Protein AF-J8HU79-F1 (afdb_monomer_lite)

Foldseek 3Di:
DFDWDWDDPPPPDIDIDTPPDDAPLKDKDWDWDWDCVDVVDIDTDIDIDMAHHPAQAQKDQDPVRDIDHRDHHRDPDDPVNCVVPPD

Sequence (87 aa):
MKAKAVVDYHMGSVVTAPLLEINDHAYWVCIAHIDFTNLNEMKISHVESYSKDHSEASPLLYENGKFRMDVRPIEFKNEEDYQKYFK

Radius of gyration: 16.14 Å; chains: 1; bounding box: 39×29×41 Å

Organism: NCBI:txid1053226

pLDDT: mean 74.83, std 9.78, range [47.91, 92.81]

Structure (mmCIF, N/CA/C/O backbone):
data_AF-J8HU79-F1
#
_entry.id   AF-J8HU79-F1
#
loop_
_atom_site.group_PDB
_atom_site.id
_atom_site.type_symbol
_atom_site.label_atom_id
_a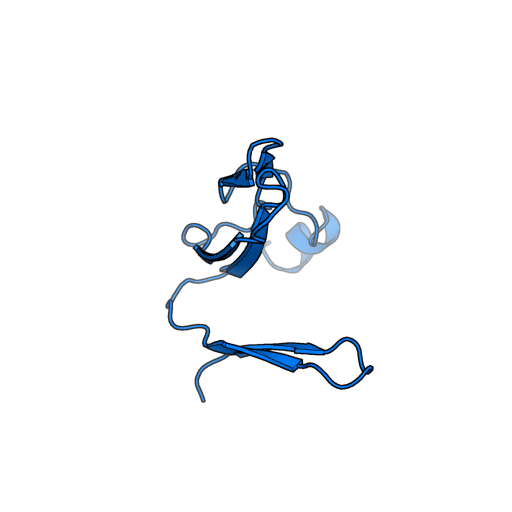tom_site.label_alt_id
_atom_site.label_comp_id
_atom_site.label_asym_id
_atom_site.label_entity_id
_atom_site.label_seq_id
_atom_site.pdbx_PDB_ins_code
_atom_site.Cartn_x
_atom_site.Cartn_y
_atom_site.Cartn_z
_atom_site.occupancy
_atom_site.B_iso_or_equiv
_atom_site.auth_seq_id
_atom_site.auth_comp_id
_atom_site.auth_asym_id
_atom_site.auth_atom_id
_atom_site.pdbx_PDB_model_num
ATOM 1 N N . MET A 1 1 ? -7.033 -16.319 -15.263 1.00 53.78 1 MET A N 1
ATOM 2 C CA . MET A 1 1 ? -7.049 -15.984 -13.820 1.00 53.78 1 MET A CA 1
ATOM 3 C C . MET A 1 1 ? -6.524 -14.565 -13.677 1.00 53.78 1 MET A C 1
ATOM 5 O O . MET A 1 1 ? -5.523 -14.278 -14.315 1.00 53.78 1 MET A O 1
ATOM 9 N N . LYS A 1 2 ? -7.195 -13.678 -12.928 1.00 64.44 2 LYS A N 1
ATOM 10 C CA . LYS A 1 2 ? -6.624 -12.366 -12.570 1.00 64.44 2 LYS A CA 1
ATOM 11 C C . LYS A 1 2 ? -5.750 -12.544 -11.328 1.00 64.44 2 LYS A C 1
ATOM 13 O O . LYS A 1 2 ? -6.142 -13.296 -10.434 1.00 64.44 2 LYS A O 1
ATOM 18 N N . ALA A 1 3 ? -4.576 -11.918 -11.302 1.00 71.50 3 ALA A N 1
ATOM 19 C CA . ALA A 1 3 ? -3.684 -11.990 -10.152 1.00 71.50 3 ALA A CA 1
ATOM 20 C C . ALA A 1 3 ? -4.339 -11.329 -8.924 1.00 71.50 3 ALA A C 1
ATOM 22 O O . ALA A 1 3 ? -5.206 -10.461 -9.053 1.00 71.50 3 ALA A O 1
ATOM 23 N N . LYS A 1 4 ? -3.968 -11.781 -7.726 1.00 73.00 4 LYS A N 1
ATOM 24 C CA . LYS A 1 4 ? -4.474 -11.240 -6.461 1.00 73.00 4 LYS A CA 1
ATOM 25 C C . LYS A 1 4 ? -3.385 -11.286 -5.400 1.00 73.00 4 LYS A C 1
ATOM 27 O O . LYS A 1 4 ? -2.629 -12.255 -5.349 1.00 73.00 4 LYS A O 1
ATOM 32 N N . ALA A 1 5 ? -3.348 -10.269 -4.552 1.00 73.12 5 ALA A N 1
ATOM 33 C CA . ALA A 1 5 ? -2.554 -10.286 -3.335 1.00 73.12 5 ALA A CA 1
ATOM 34 C C . ALA A 1 5 ? -3.389 -10.901 -2.208 1.00 73.12 5 ALA A C 1
ATOM 36 O O . ALA A 1 5 ? -4.570 -10.575 -2.047 1.00 73.12 5 ALA A O 1
ATOM 37 N N . VAL A 1 6 ? -2.780 -11.812 -1.453 1.00 76.62 6 VAL A N 1
ATOM 38 C CA . VAL A 1 6 ? -3.395 -12.457 -0.290 1.00 76.62 6 VAL A CA 1
ATOM 39 C C . VAL A 1 6 ? -2.46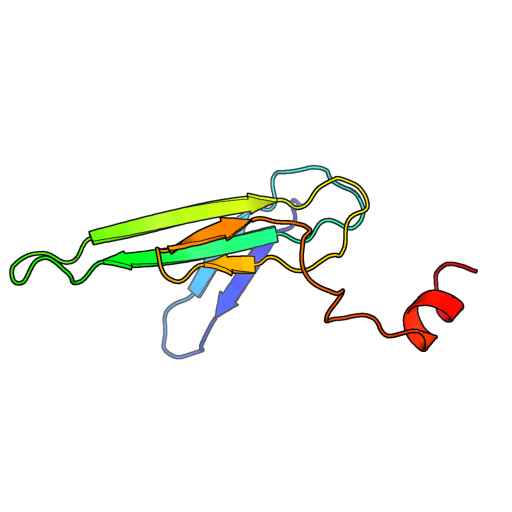7 -12.246 0.894 1.00 76.62 6 VAL A C 1
ATOM 41 O O . VAL A 1 6 ? -1.320 -12.685 0.859 1.00 76.62 6 VAL A O 1
ATOM 44 N N . VAL A 1 7 ? -2.965 -11.570 1.925 1.00 73.00 7 VAL A N 1
ATOM 45 C CA . VAL A 1 7 ? -2.270 -11.388 3.200 1.00 73.00 7 VAL A CA 1
ATOM 46 C C . VAL A 1 7 ? -3.025 -12.187 4.251 1.00 73.00 7 VAL A C 1
ATOM 48 O O . VAL A 1 7 ? -4.187 -11.903 4.540 1.00 73.00 7 VAL A O 1
ATOM 51 N N . ASP A 1 8 ? -2.363 -13.197 4.799 1.00 76.81 8 ASP A N 1
ATOM 52 C CA . ASP A 1 8 ? -2.871 -14.053 5.867 1.00 76.81 8 ASP A CA 1
ATOM 53 C C . ASP A 1 8 ? -1.846 -14.049 7.003 1.00 76.81 8 ASP A C 1
ATOM 55 O O . ASP A 1 8 ? -0.670 -14.334 6.781 1.00 76.81 8 ASP A O 1
ATOM 59 N N . TYR A 1 9 ? -2.281 -13.694 8.212 1.00 76.44 9 TYR A N 1
ATOM 60 C CA . TYR A 1 9 ? -1.438 -13.738 9.414 1.00 76.44 9 TYR A CA 1
ATOM 61 C C . TYR A 1 9 ? -1.743 -14.960 10.298 1.00 76.44 9 TYR A C 1
ATOM 63 O O . TYR A 1 9 ? -1.322 -15.020 11.452 1.00 76.44 9 TYR A O 1
ATOM 71 N N . HIS A 1 10 ? -2.491 -15.930 9.765 1.00 80.62 10 HIS A N 1
ATOM 72 C CA . HIS A 1 10 ? -2.807 -17.241 10.332 1.00 80.62 10 HIS A CA 1
ATOM 73 C C . HIS A 1 10 ? -3.524 -17.248 11.691 1.00 80.62 10 HIS A C 1
ATOM 75 O O . HIS A 1 10 ? -3.649 -18.301 12.309 1.00 80.62 10 HIS A O 1
ATOM 81 N N . MET A 1 11 ? -4.079 -16.115 12.136 1.00 83.62 11 MET A N 1
ATOM 82 C CA . MET A 1 11 ? -4.978 -16.061 13.304 1.00 83.62 11 MET A CA 1
ATOM 83 C C . MET A 1 11 ? -6.440 -15.810 12.909 1.00 83.62 11 MET A C 1
ATOM 85 O O . MET A 1 11 ? -7.213 -15.243 13.678 1.00 83.62 11 MET A O 1
ATOM 89 N N . GLY A 1 12 ? -6.822 -16.210 11.695 1.00 76.94 12 GLY A N 1
ATOM 90 C CA . GLY A 1 12 ? -8.223 -16.249 11.274 1.00 76.94 12 GLY A CA 1
ATOM 91 C C . GLY A 1 12 ? -8.730 -15.052 10.470 1.00 76.94 12 GLY A C 1
ATOM 92 O O . GLY A 1 12 ? -9.894 -15.084 10.077 1.00 76.94 12 GLY A O 1
ATOM 93 N N . SER A 1 13 ? -7.898 -14.049 10.155 1.00 62.31 13 SER A N 1
ATOM 94 C CA . SER A 1 13 ? -8.267 -13.036 9.151 1.00 62.31 13 SER A CA 1
ATOM 95 C C . SER A 1 13 ? -7.344 -13.071 7.937 1.00 62.31 13 SER A C 1
ATOM 97 O O . SER A 1 13 ? -6.121 -13.096 8.062 1.00 62.31 13 SER A O 1
ATOM 99 N N . VAL A 1 14 ? -7.967 -13.033 6.758 1.00 78.31 14 VAL A N 1
ATOM 100 C CA . VAL A 1 14 ? -7.309 -13.050 5.451 1.00 78.31 14 VAL A CA 1
ATOM 101 C C . VAL A 1 14 ? -7.807 -11.857 4.649 1.00 78.31 14 VAL A C 1
ATOM 103 O O . VAL A 1 14 ? -9.011 -11.706 4.441 1.00 78.31 14 VAL A O 1
ATOM 106 N N . VAL A 1 15 ? -6.888 -11.026 4.166 1.00 72.50 15 VAL A N 1
ATOM 107 C CA . VAL A 1 15 ? -7.195 -9.924 3.250 1.00 72.50 15 VAL A CA 1
ATOM 108 C C . VAL A 1 15 ? -6.838 -10.367 1.838 1.00 72.50 15 VAL A C 1
ATOM 110 O O . VAL A 1 15 ? -5.706 -10.760 1.567 1.00 72.50 15 VAL A O 1
ATOM 113 N N . THR A 1 16 ? -7.815 -10.325 0.932 1.00 74.50 16 THR A N 1
ATOM 114 C CA . THR A 1 16 ? -7.614 -10.622 -0.490 1.00 74.50 16 THR A CA 1
ATOM 115 C C . THR A 1 16 ? -7.973 -9.403 -1.315 1.00 74.50 16 THR A C 1
ATOM 117 O O . THR A 1 16 ? -9.087 -8.897 -1.200 1.00 74.50 16 THR A O 1
ATOM 120 N N . ALA A 1 17 ? -7.069 -8.985 -2.193 1.00 71.62 17 ALA A N 1
ATOM 121 C CA . ALA A 1 17 ? -7.302 -7.862 -3.084 1.00 71.62 17 ALA A CA 1
ATOM 122 C C . ALA A 1 17 ? -6.983 -8.228 -4.539 1.00 71.62 17 ALA A C 1
ATOM 124 O O . ALA A 1 17 ? -5.937 -8.832 -4.812 1.00 71.62 17 ALA A O 1
ATOM 125 N N . PRO A 1 18 ? -7.886 -7.913 -5.483 1.00 72.69 18 PRO A N 1
ATOM 126 C CA . PRO A 1 18 ? -7.654 -8.177 -6.892 1.00 72.69 18 PRO A CA 1
ATOM 127 C C . PRO A 1 18 ? -6.615 -7.198 -7.451 1.00 72.69 18 PRO A C 1
ATOM 129 O O . PRO A 1 18 ? -6.716 -5.996 -7.238 1.00 72.69 18 PRO A O 1
ATOM 132 N N . LEU A 1 19 ? -5.653 -7.705 -8.222 1.00 69.00 19 LEU A N 1
ATOM 133 C CA . LEU A 1 19 ? -4.740 -6.867 -8.999 1.00 69.00 19 LEU A CA 1
ATOM 134 C C . LEU A 1 19 ? -5.412 -6.597 -10.346 1.00 69.00 19 LEU A C 1
ATOM 136 O O . LEU A 1 19 ? -5.483 -7.478 -11.208 1.00 69.00 19 LEU A O 1
ATOM 140 N N . LEU A 1 20 ? -6.028 -5.422 -10.467 1.00 70.94 20 LEU A N 1
ATOM 141 C CA . LEU A 1 20 ? -6.866 -5.071 -11.617 1.00 70.94 20 LEU A CA 1
ATOM 142 C C . LEU A 1 20 ? -6.120 -4.269 -12.685 1.00 70.94 20 LEU A C 1
ATOM 144 O O . LEU A 1 20 ? -6.578 -4.239 -13.827 1.00 70.94 20 LEU A O 1
ATOM 148 N N . GLU A 1 21 ? -5.002 -3.646 -12.322 1.00 68.38 21 GLU A N 1
ATOM 149 C CA . GLU A 1 21 ? -4.203 -2.830 -13.229 1.00 68.38 21 GLU A CA 1
ATOM 150 C C . GLU A 1 21 ? -3.266 -3.693 -14.086 1.00 68.38 21 GLU A C 1
ATOM 152 O O . GLU A 1 21 ? -2.681 -4.666 -13.609 1.00 68.38 21 GLU A O 1
ATOM 157 N N . ILE A 1 22 ? -3.157 -3.347 -15.371 1.00 67.62 22 ILE A N 1
ATOM 158 C CA . ILE A 1 22 ? -2.210 -3.958 -16.310 1.00 67.62 22 ILE A CA 1
ATOM 159 C C . ILE A 1 22 ? -0.988 -3.047 -16.332 1.00 67.62 22 ILE A C 1
ATOM 161 O O . ILE A 1 22 ? -1.049 -1.961 -16.902 1.00 67.62 22 ILE A O 1
ATOM 165 N N . ASN A 1 23 ? 0.080 -3.468 -15.666 1.00 65.06 23 ASN A N 1
ATOM 166 C CA . ASN A 1 23 ? 1.311 -2.702 -15.524 1.00 65.06 23 ASN A CA 1
ATOM 167 C C . ASN A 1 23 ? 2.484 -3.690 -15.432 1.00 65.06 23 ASN A C 1
ATOM 169 O O . ASN A 1 23 ? 2.436 -4.648 -14.650 1.00 65.06 23 ASN A O 1
ATOM 173 N N . ASP A 1 24 ? 3.496 -3.485 -16.273 1.00 64.94 24 ASP A N 1
ATOM 174 C CA . ASP A 1 24 ? 4.663 -4.355 -16.343 1.00 64.94 24 ASP A CA 1
ATOM 175 C C . ASP A 1 24 ? 5.643 -3.985 -15.221 1.00 64.94 24 ASP A C 1
ATOM 177 O O . ASP A 1 24 ? 6.009 -2.826 -15.033 1.00 64.94 24 ASP A O 1
ATOM 181 N N . HIS A 1 25 ? 6.068 -4.991 -14.449 1.00 66.88 25 HIS A N 1
ATOM 182 C CA . HIS A 1 25 ? 6.893 -4.824 -13.238 1.00 66.88 25 HIS A CA 1
ATOM 183 C C . HIS A 1 25 ? 6.218 -4.044 -12.095 1.00 66.88 25 HIS A C 1
ATOM 185 O O . HIS A 1 25 ? 6.895 -3.559 -11.190 1.00 66.88 25 HIS A O 1
ATOM 191 N N . ALA A 1 26 ? 4.885 -3.959 -12.106 1.00 64.12 26 ALA A N 1
ATOM 192 C CA . ALA A 1 26 ? 4.136 -3.230 -11.095 1.00 64.12 26 ALA A CA 1
ATOM 193 C C . ALA A 1 26 ? 4.308 -3.806 -9.687 1.00 64.12 26 ALA A C 1
ATOM 195 O O . ALA A 1 26 ? 4.168 -5.014 -9.466 1.00 64.12 26 ALA A O 1
ATOM 196 N N . TYR A 1 27 ? 4.449 -2.912 -8.713 1.00 65.81 27 TYR A N 1
ATOM 197 C CA . TYR A 1 27 ? 4.220 -3.220 -7.309 1.00 65.81 27 TYR A CA 1
ATOM 198 C C . TYR A 1 27 ? 2.919 -2.552 -6.863 1.00 65.81 27 TYR A C 1
ATOM 200 O O . TYR A 1 27 ? 2.659 -1.379 -7.140 1.00 65.81 27 TYR A O 1
ATOM 208 N N . TRP A 1 28 ? 2.082 -3.318 -6.167 1.00 69.25 28 TRP A N 1
ATOM 209 C CA . TRP A 1 28 ? 0.814 -2.844 -5.623 1.00 69.25 28 TRP A CA 1
ATOM 210 C C . TRP A 1 28 ? 0.924 -2.674 -4.113 1.00 69.25 28 TRP A C 1
ATOM 212 O O . TRP A 1 28 ? 1.423 -3.560 -3.416 1.00 69.25 28 TRP A O 1
ATOM 222 N N . VAL A 1 29 ? 0.457 -1.533 -3.609 1.00 67.44 29 VAL A N 1
ATOM 223 C CA . VAL A 1 29 ? 0.499 -1.202 -2.184 1.00 67.44 29 VAL A CA 1
ATOM 224 C C . VAL A 1 29 ? -0.916 -0.918 -1.704 1.00 67.44 29 VAL A C 1
ATOM 226 O O . VAL A 1 29 ? -1.626 -0.074 -2.253 1.00 67.44 29 VAL A O 1
ATOM 229 N N . CYS A 1 30 ? -1.302 -1.618 -0.640 1.00 70.88 30 CYS A N 1
ATOM 230 C CA . CYS A 1 30 ? -2.540 -1.393 0.091 1.00 70.88 30 CYS A CA 1
ATOM 231 C C . CYS A 1 30 ? -2.202 -0.961 1.512 1.00 70.88 30 CYS A C 1
ATOM 233 O O . CYS A 1 30 ? -1.504 -1.677 2.232 1.00 70.88 30 CYS A O 1
ATOM 235 N N . ILE A 1 31 ? -2.712 0.198 1.919 1.00 67.56 31 ILE A N 1
ATOM 236 C CA . ILE A 1 31 ? -2.524 0.743 3.261 1.00 67.56 31 ILE A CA 1
ATOM 237 C C . ILE A 1 31 ? -3.895 0.870 3.915 1.00 67.56 31 ILE A C 1
ATOM 239 O O . ILE A 1 31 ? -4.792 1.536 3.399 1.00 67.56 31 ILE A O 1
ATOM 243 N N . ALA A 1 32 ? -4.047 0.240 5.078 1.00 70.38 32 ALA A N 1
ATOM 244 C CA . ALA A 1 32 ? -5.154 0.521 5.977 1.00 70.38 32 ALA A CA 1
ATOM 245 C C . ALA A 1 32 ? -4.725 1.653 6.917 1.00 70.38 32 ALA A C 1
ATOM 247 O O . ALA A 1 32 ? -3.842 1.472 7.754 1.00 70.38 32 ALA A O 1
ATOM 248 N N . HIS A 1 33 ? -5.330 2.828 6.763 1.00 71.94 33 HIS A N 1
ATOM 249 C CA . HIS A 1 33 ? -5.118 3.949 7.672 1.00 71.94 33 HIS A CA 1
ATOM 250 C C . HIS A 1 33 ? -6.178 3.901 8.774 1.00 71.94 33 HIS A C 1
ATOM 252 O O . HIS A 1 33 ? -7.376 3.942 8.479 1.00 71.94 33 HIS A O 1
ATOM 258 N N . ILE A 1 34 ? -5.725 3.785 10.023 1.00 78.19 34 ILE A N 1
ATOM 259 C CA . ILE A 1 34 ? -6.573 3.730 11.215 1.00 78.19 34 ILE A CA 1
ATOM 260 C C . ILE A 1 34 ? -6.309 4.988 12.038 1.00 78.19 34 ILE A C 1
ATOM 262 O O . ILE A 1 34 ? -5.208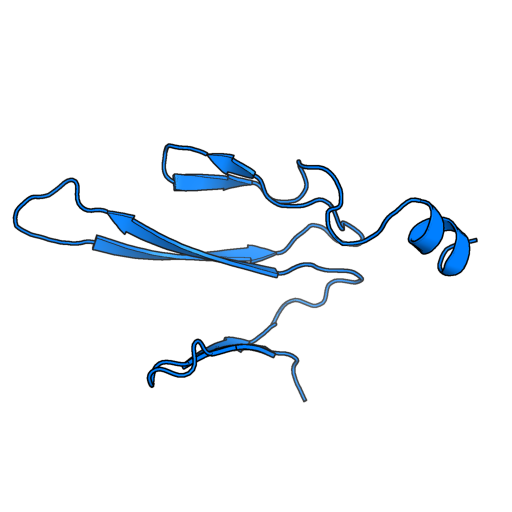 5.185 12.548 1.00 78.19 34 ILE A O 1
ATOM 266 N N . ASP A 1 35 ? -7.323 5.837 12.144 1.00 76.38 35 ASP A N 1
ATOM 267 C CA . ASP A 1 35 ? -7.278 7.099 12.873 1.00 76.38 35 ASP A CA 1
ATOM 268 C C . ASP A 1 35 ? -7.939 6.936 14.252 1.00 76.38 35 ASP A C 1
ATOM 270 O O . ASP A 1 35 ? -9.121 6.592 14.353 1.00 76.38 35 ASP A O 1
ATOM 274 N N . PHE A 1 36 ? -7.148 7.181 15.302 1.00 83.44 36 PHE A N 1
ATOM 275 C CA . PHE A 1 36 ? -7.547 7.134 16.714 1.00 83.44 36 PHE A CA 1
ATOM 276 C C . PHE A 1 36 ? -7.654 8.526 17.356 1.00 83.44 36 PHE A C 1
ATOM 278 O O . PHE A 1 36 ? -7.763 8.638 18.576 1.00 83.44 36 PHE A O 1
ATOM 285 N N . THR A 1 37 ? -7.568 9.606 16.577 1.00 84.56 37 THR A N 1
ATOM 286 C CA . THR A 1 37 ? -7.564 10.971 17.129 1.00 84.56 37 THR A CA 1
ATOM 287 C C . THR A 1 37 ? -8.893 11.360 17.785 1.00 84.56 37 THR A C 1
ATOM 289 O O . THR A 1 37 ? -8.909 12.224 18.663 1.00 84.56 37 THR A O 1
ATOM 292 N N . ASN A 1 38 ? -9.998 10.699 17.426 1.00 84.56 38 ASN A N 1
ATOM 293 C CA . ASN A 1 38 ? -11.272 10.809 18.129 1.00 84.56 38 ASN A CA 1
ATOM 294 C C . ASN A 1 38 ? -11.370 9.740 19.233 1.00 84.56 38 ASN A C 1
ATOM 296 O O . ASN A 1 38 ? -11.351 8.543 18.968 1.00 84.56 38 ASN A O 1
ATOM 300 N N . LEU A 1 39 ? -11.540 10.176 20.485 1.00 87.75 39 LEU A N 1
ATOM 301 C CA . LEU A 1 39 ? -11.640 9.285 21.650 1.00 87.75 39 LEU A CA 1
ATOM 302 C C . LEU A 1 39 ? -12.889 8.386 21.646 1.00 87.75 39 LEU A C 1
ATOM 304 O O . LEU A 1 39 ? -12.912 7.380 22.350 1.00 87.75 39 LEU A O 1
ATOM 308 N N . ASN A 1 40 ? -13.922 8.747 20.881 1.00 92.81 40 ASN A N 1
ATOM 309 C CA . ASN A 1 40 ? -15.205 8.041 20.843 1.00 92.81 40 ASN A CA 1
ATOM 310 C C . ASN A 1 40 ? -15.426 7.250 19.546 1.00 92.81 40 ASN A C 1
ATOM 312 O O . ASN A 1 40 ? -16.418 6.532 19.437 1.00 92.81 40 ASN A O 1
ATOM 316 N N . GLU A 1 41 ? -14.544 7.390 18.554 1.00 83.56 41 GLU A N 1
ATOM 317 C CA . GLU A 1 41 ? -14.706 6.768 17.242 1.00 83.56 41 GLU A CA 1
ATOM 318 C C . GLU A 1 41 ? -13.347 6.445 16.622 1.00 83.56 41 GLU A C 1
ATOM 320 O O . GLU A 1 41 ? -12.480 7.306 16.506 1.00 83.56 41 GLU A O 1
ATOM 325 N N . MET A 1 42 ? -13.192 5.207 16.157 1.00 83.81 42 MET A N 1
ATOM 326 C CA . MET A 1 42 ? -12.070 4.809 15.315 1.00 83.81 42 MET A CA 1
ATOM 327 C C . MET A 1 42 ? -12.500 4.886 13.851 1.00 83.81 42 MET A C 1
ATOM 329 O O . MET A 1 42 ? -13.468 4.229 13.456 1.00 83.81 42 MET A O 1
ATOM 333 N N . LYS A 1 43 ? -11.749 5.621 13.028 1.00 78.50 43 LYS A N 1
ATOM 334 C CA . LYS A 1 43 ? -11.995 5.690 11.584 1.00 78.50 43 LYS A CA 1
ATOM 335 C C . LYS A 1 43 ? -10.985 4.832 10.834 1.00 78.50 43 LYS A C 1
ATOM 337 O O . LYS A 1 43 ? -9.784 5.070 10.908 1.00 78.50 43 LYS A O 1
ATOM 342 N N . ILE A 1 44 ? -11.483 3.864 10.069 1.00 72.81 44 ILE A N 1
ATOM 343 C CA . ILE A 1 44 ? -10.668 3.050 9.161 1.00 72.81 44 ILE A CA 1
ATOM 344 C C . ILE A 1 44 ? -10.902 3.535 7.731 1.00 72.81 44 ILE A C 1
ATOM 346 O O . ILE A 1 44 ? -12.041 3.651 7.281 1.00 72.81 44 ILE A O 1
ATOM 350 N N . SER A 1 45 ? -9.820 3.793 7.004 1.00 75.06 45 SER A N 1
ATOM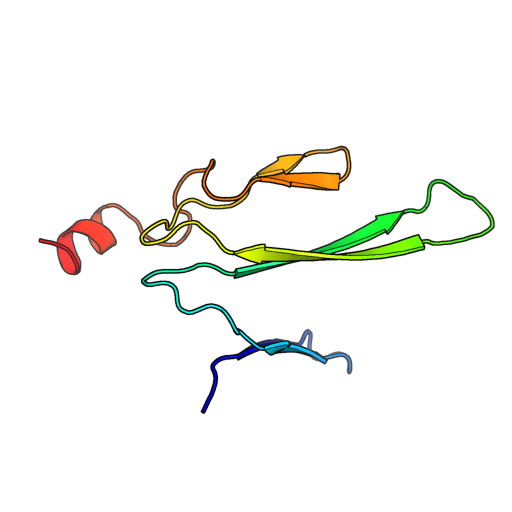 351 C CA . SER A 1 45 ? -9.849 4.089 5.571 1.00 75.06 45 SER A CA 1
ATOM 352 C C . SER A 1 45 ? -8.920 3.149 4.811 1.00 75.06 45 SER A C 1
ATOM 354 O O . SER A 1 45 ? -7.744 3.024 5.152 1.00 75.06 45 SER A O 1
ATOM 356 N N . HIS A 1 46 ? -9.461 2.502 3.778 1.00 71.75 46 HIS A N 1
ATOM 357 C CA . HIS A 1 46 ? -8.694 1.740 2.793 1.00 71.75 46 HIS A CA 1
ATOM 358 C C . HIS A 1 46 ? -8.119 2.703 1.763 1.00 71.75 46 HIS A C 1
ATOM 360 O O . HIS A 1 46 ? -8.868 3.500 1.192 1.00 71.75 46 HIS A O 1
ATOM 366 N N . VAL A 1 47 ? -6.816 2.614 1.501 1.00 73.62 47 VAL A N 1
ATOM 367 C CA . VAL A 1 47 ? -6.200 3.315 0.376 1.00 73.62 47 VAL A CA 1
ATOM 368 C C . VAL A 1 47 ? -5.319 2.355 -0.411 1.00 73.62 47 VAL A C 1
ATOM 370 O O . VAL A 1 47 ? -4.470 1.660 0.147 1.00 73.62 47 VAL A O 1
ATOM 373 N N . GLU A 1 48 ? -5.524 2.337 -1.722 1.00 76.50 48 GLU A N 1
ATOM 374 C CA . GLU A 1 48 ? -4.776 1.522 -2.673 1.00 76.50 48 GLU A CA 1
ATOM 375 C C . GLU A 1 48 ? -4.173 2.406 -3.762 1.00 76.50 48 GLU A C 1
ATOM 377 O O . GLU A 1 48 ? -4.780 3.389 -4.188 1.00 76.50 48 GLU A O 1
ATOM 382 N N . SER A 1 49 ? -2.962 2.064 -4.196 1.00 82.19 49 SER A N 1
ATOM 383 C CA . SER A 1 49 ? -2.329 2.683 -5.359 1.00 82.19 49 SER A CA 1
ATOM 384 C C . SER A 1 49 ? -1.370 1.702 -6.016 1.00 82.19 49 SER A C 1
ATOM 386 O O . SER A 1 49 ? -0.811 0.810 -5.371 1.00 82.19 49 SER A O 1
ATOM 388 N N . TYR A 1 50 ? -1.150 1.919 -7.303 1.00 82.75 50 TYR A N 1
ATOM 389 C CA . TYR A 1 50 ? -0.202 1.176 -8.115 1.00 82.75 50 TYR A CA 1
ATOM 390 C C . TYR A 1 50 ? 1.040 2.032 -8.374 1.00 82.75 50 TYR A C 1
ATOM 392 O O . TYR A 1 50 ? 0.964 3.267 -8.335 1.00 82.75 50 TYR A O 1
ATOM 400 N N . SER A 1 51 ? 2.183 1.376 -8.572 1.00 83.88 51 SER A N 1
ATOM 401 C CA . SER A 1 51 ? 3.398 2.016 -9.078 1.00 83.88 51 SER A CA 1
ATOM 402 C C . SER A 1 51 ? 3.191 2.516 -10.506 1.00 83.88 51 SER A C 1
ATOM 404 O O . SER A 1 51 ? 2.247 2.124 -11.196 1.00 83.88 51 SER A O 1
ATOM 406 N N . LYS A 1 52 ? 4.094 3.367 -10.984 1.00 85.75 52 LYS A N 1
ATOM 407 C CA . LYS A 1 52 ? 4.203 3.653 -12.419 1.00 85.75 52 LYS A CA 1
ATOM 408 C C . LYS A 1 52 ? 4.612 2.407 -13.199 1.00 85.75 52 LYS A C 1
ATOM 410 O O . LYS A 1 52 ? 5.223 1.488 -12.655 1.00 85.75 52 LYS A O 1
ATOM 415 N N . ASP A 1 53 ? 4.307 2.435 -14.489 1.00 81.31 53 ASP A N 1
ATOM 416 C CA . ASP A 1 53 ? 4.774 1.432 -15.437 1.00 81.31 53 ASP A CA 1
ATOM 417 C C . ASP A 1 53 ? 6.307 1.322 -15.416 1.00 81.31 53 ASP A C 1
ATOM 419 O O . ASP A 1 53 ? 7.002 2.346 -15.371 1.00 81.31 53 ASP A O 1
ATOM 423 N N . HIS A 1 54 ? 6.823 0.089 -15.393 1.00 78.19 54 HIS A N 1
ATOM 424 C CA . HIS A 1 54 ? 8.253 -0.232 -15.290 1.00 78.19 54 HIS A CA 1
ATOM 425 C C . HIS A 1 54 ? 8.966 0.329 -14.041 1.00 78.19 54 HIS A C 1
ATOM 427 O O . HIS A 1 54 ? 10.195 0.455 -14.027 1.00 78.19 54 HIS A O 1
ATOM 433 N N . SER A 1 55 ? 8.228 0.683 -12.982 1.00 82.69 55 SER A N 1
ATOM 434 C CA . SER A 1 55 ? 8.817 1.184 -11.739 1.00 82.69 55 SER A CA 1
ATOM 435 C C . SER A 1 55 ? 8.780 0.156 -10.618 1.00 82.69 55 SER A C 1
ATOM 437 O O . SER A 1 55 ? 7.728 -0.362 -10.253 1.00 82.69 55 SER A O 1
ATOM 439 N N . GLU A 1 56 ? 9.953 -0.065 -10.026 1.00 78.88 56 GLU A N 1
ATOM 440 C CA . GLU A 1 56 ? 10.160 -0.977 -8.894 1.00 78.88 56 GLU A CA 1
ATOM 441 C C . GLU A 1 56 ? 10.540 -0.233 -7.603 1.00 78.88 56 GLU A C 1
ATOM 443 O O . GLU A 1 56 ? 10.895 -0.836 -6.588 1.00 78.88 56 GLU A O 1
ATOM 448 N N . ALA A 1 57 ? 10.515 1.100 -7.650 1.00 83.69 57 ALA A N 1
ATOM 449 C CA . ALA A 1 57 ? 10.862 1.955 -6.527 1.00 83.69 57 ALA A CA 1
ATOM 450 C C . ALA A 1 57 ? 9.803 1.838 -5.418 1.00 83.69 57 ALA A C 1
ATOM 452 O O . ALA A 1 57 ? 8.600 1.943 -5.667 1.00 83.69 57 ALA A O 1
ATOM 453 N N . SER A 1 58 ? 10.245 1.638 -4.173 1.00 83.94 58 SER A N 1
ATOM 454 C CA . SER A 1 58 ? 9.322 1.417 -3.056 1.00 83.94 58 SER A CA 1
ATOM 455 C C . SER A 1 58 ? 8.514 2.686 -2.707 1.00 83.94 58 SER A C 1
ATOM 457 O O . SER A 1 58 ? 8.946 3.819 -2.982 1.00 83.94 58 SER A O 1
ATOM 459 N N . PRO A 1 59 ? 7.311 2.538 -2.119 1.00 87.25 59 PRO A N 1
ATOM 460 C CA . PRO A 1 59 ? 6.520 3.676 -1.663 1.00 87.25 59 PRO A CA 1
ATOM 461 C C . PRO A 1 59 ? 7.149 4.352 -0.438 1.00 87.25 59 PRO A C 1
ATOM 463 O O . PRO A 1 59 ? 7.791 3.710 0.390 1.00 87.25 59 PRO A O 1
ATOM 466 N N . LEU A 1 60 ? 6.884 5.645 -0.258 1.00 87.44 60 LEU A N 1
ATOM 467 C CA . LEU A 1 60 ? 7.131 6.365 0.992 1.00 87.44 60 LEU A CA 1
ATOM 468 C C . LEU A 1 60 ? 5.808 6.608 1.721 1.00 87.44 60 LEU A C 1
ATOM 470 O O . LEU A 1 60 ? 4.920 7.246 1.158 1.00 87.44 60 LEU A O 1
ATOM 474 N N . LEU A 1 61 ? 5.703 6.154 2.972 1.00 85.12 61 LEU A N 1
ATOM 475 C CA . LEU A 1 61 ? 4.635 6.531 3.902 1.00 85.12 61 LEU A CA 1
ATOM 476 C C . LEU A 1 61 ? 5.093 7.737 4.734 1.00 85.12 61 LEU A C 1
ATOM 478 O O . LEU A 1 61 ? 6.151 7.695 5.360 1.00 85.12 61 LEU A O 1
ATOM 482 N N . TYR A 1 62 ? 4.307 8.808 4.726 1.00 85.81 62 TYR A N 1
ATOM 483 C CA . TYR A 1 62 ? 4.528 9.997 5.544 1.00 85.81 62 TYR A CA 1
ATOM 484 C C . TYR A 1 62 ? 3.840 9.842 6.907 1.00 85.81 62 TYR A C 1
ATOM 486 O O . TYR A 1 62 ? 2.826 9.156 7.026 1.00 85.81 62 TYR A O 1
ATOM 494 N N . GLU A 1 63 ? 4.335 10.545 7.930 1.00 80.44 63 GLU A N 1
ATOM 495 C CA . GLU A 1 63 ? 3.776 10.500 9.296 1.00 80.44 63 GLU A CA 1
ATOM 496 C C . GLU A 1 63 ? 2.300 10.920 9.369 1.00 80.44 63 GLU A C 1
ATOM 498 O O . GLU A 1 63 ? 1.561 10.470 10.236 1.00 80.44 63 GLU A O 1
ATOM 503 N N . ASN A 1 64 ? 1.847 11.754 8.431 1.00 77.62 64 ASN A N 1
ATOM 504 C CA . ASN A 1 64 ? 0.457 12.202 8.337 1.00 77.62 64 ASN A CA 1
ATOM 505 C C . ASN A 1 64 ? -0.473 11.207 7.614 1.00 77.62 64 ASN A C 1
ATOM 507 O O . ASN A 1 64 ? -1.566 11.592 7.196 1.00 77.62 64 ASN A O 1
ATOM 511 N N . GLY A 1 65 ? -0.021 9.972 7.380 1.00 74.69 65 GLY A N 1
ATOM 512 C CA . GLY A 1 65 ? -0.797 8.908 6.741 1.00 74.69 65 GLY A CA 1
ATOM 513 C C . GLY A 1 65 ? -0.909 9.012 5.217 1.00 74.69 65 GLY A C 1
ATOM 514 O O . GLY A 1 65 ? -1.425 8.094 4.579 1.00 74.69 65 GLY A O 1
ATOM 515 N N . LYS A 1 66 ? -0.408 10.090 4.594 1.00 81.56 66 LYS A N 1
ATOM 516 C CA . LYS A 1 66 ? -0.263 10.141 3.131 1.00 81.56 66 LYS A CA 1
ATOM 517 C C . LYS A 1 66 ? 0.859 9.210 2.700 1.00 81.56 66 LYS A C 1
ATOM 519 O O . LYS A 1 66 ? 1.818 9.003 3.434 1.00 81.56 66 LYS A O 1
ATOM 524 N N . PHE A 1 67 ? 0.806 8.740 1.464 1.00 86.44 67 PHE A N 1
ATOM 525 C CA . PHE A 1 67 ? 1.911 8.001 0.872 1.00 86.44 67 PHE A CA 1
ATOM 526 C C . PHE A 1 67 ? 2.135 8.418 -0.577 1.00 86.44 67 PHE A C 1
ATOM 528 O O . PHE A 1 67 ? 1.290 9.069 -1.198 1.00 86.44 67 PHE A O 1
ATOM 535 N N . ARG A 1 68 ? 3.308 8.070 -1.100 1.00 89.12 68 ARG A N 1
ATOM 536 C CA . ARG A 1 68 ? 3.689 8.319 -2.487 1.00 89.12 68 ARG A CA 1
ATOM 537 C C . ARG A 1 68 ? 4.415 7.104 -3.048 1.00 89.12 68 ARG A C 1
ATOM 539 O O . ARG A 1 68 ? 5.393 6.656 -2.458 1.00 89.12 68 ARG A O 1
ATOM 546 N N . MET A 1 69 ? 3.932 6.600 -4.177 1.00 88.06 69 MET A N 1
ATOM 547 C CA . MET A 1 69 ? 4.569 5.512 -4.921 1.00 88.06 69 MET A CA 1
ATOM 548 C C . MET A 1 69 ? 5.853 5.997 -5.614 1.00 88.06 69 MET A C 1
ATOM 550 O O . MET A 1 69 ? 5.993 7.194 -5.885 1.00 88.06 69 MET A O 1
ATOM 554 N N . ASP A 1 70 ? 6.765 5.071 -5.915 1.00 88.00 70 ASP A N 1
ATOM 555 C CA . ASP A 1 70 ? 7.917 5.264 -6.811 1.00 88.00 70 ASP A CA 1
ATOM 556 C C . ASP A 1 70 ? 8.963 6.308 -6.371 1.00 88.00 70 ASP A C 1
ATOM 558 O O . ASP A 1 70 ? 9.495 7.053 -7.200 1.00 88.00 70 ASP A O 1
ATOM 562 N N . VAL A 1 71 ? 9.241 6.435 -5.069 1.00 91.31 71 VAL A N 1
ATOM 563 C CA . VAL A 1 71 ? 10.149 7.490 -4.558 1.00 91.31 71 VAL A CA 1
ATOM 564 C C . VAL A 1 71 ? 11.288 7.001 -3.678 1.00 91.31 71 VAL A C 1
ATOM 566 O O . VAL A 1 71 ? 12.232 7.758 -3.453 1.00 91.31 71 VAL A O 1
ATOM 569 N N . ARG A 1 72 ? 11.223 5.775 -3.161 1.00 87.75 72 ARG A N 1
ATOM 570 C CA . ARG A 1 72 ? 12.293 5.190 -2.348 1.00 87.75 72 ARG A CA 1
ATOM 571 C C . ARG A 1 72 ? 13.113 4.180 -3.160 1.00 87.75 72 ARG A C 1
ATOM 573 O O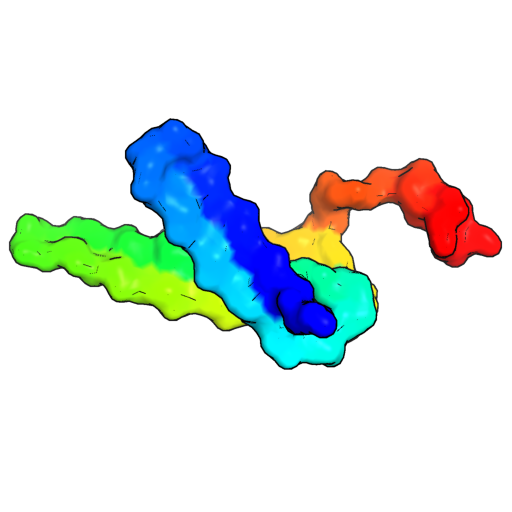 . ARG A 1 72 ? 12.680 3.768 -4.237 1.00 87.75 72 ARG A O 1
ATOM 580 N N . PRO A 1 73 ? 14.295 3.770 -2.663 1.00 86.31 73 PRO A N 1
ATOM 581 C CA . PRO A 1 73 ? 15.092 2.733 -3.308 1.00 86.31 73 PRO A CA 1
ATOM 582 C C . PRO A 1 73 ? 14.312 1.433 -3.538 1.00 86.31 73 PRO A C 1
ATOM 584 O O . PRO A 1 73 ? 13.325 1.146 -2.854 1.00 86.31 73 PRO A O 1
ATOM 587 N N . ILE A 1 74 ? 14.778 0.641 -4.500 1.00 82.62 74 ILE A N 1
ATOM 588 C CA . ILE A 1 74 ? 14.281 -0.714 -4.742 1.00 82.62 74 ILE A CA 1
ATOM 589 C C . ILE A 1 74 ? 14.705 -1.588 -3.554 1.00 82.62 74 ILE A C 1
ATOM 591 O O . ILE A 1 74 ? 15.879 -1.615 -3.196 1.00 82.62 74 ILE A O 1
ATOM 595 N N . GLU A 1 75 ? 13.753 -2.276 -2.923 1.00 70.75 75 GLU A N 1
ATOM 596 C CA . GLU A 1 75 ? 14.001 -3.057 -1.695 1.00 70.75 75 GLU A CA 1
ATOM 597 C C . GLU A 1 75 ? 14.225 -4.554 -1.958 1.00 70.75 75 GLU A C 1
ATOM 599 O O . GLU A 1 75 ? 14.835 -5.237 -1.141 1.00 70.75 75 GLU A O 1
ATOM 604 N N . PHE A 1 76 ? 13.747 -5.067 -3.097 1.00 67.94 76 PHE A N 1
ATOM 605 C CA . PHE A 1 76 ? 13.659 -6.510 -3.369 1.00 67.94 76 PHE A CA 1
ATOM 606 C C . PHE A 1 76 ? 14.581 -7.007 -4.486 1.00 67.94 76 PHE A C 1
ATOM 608 O O . PHE A 1 76 ? 14.526 -8.182 -4.838 1.00 67.94 76 PHE A O 1
ATOM 615 N N . LYS A 1 77 ? 15.406 -6.122 -5.049 1.00 64.75 77 LYS A N 1
ATOM 616 C CA . LYS A 1 77 ? 16.438 -6.465 -6.027 1.00 64.75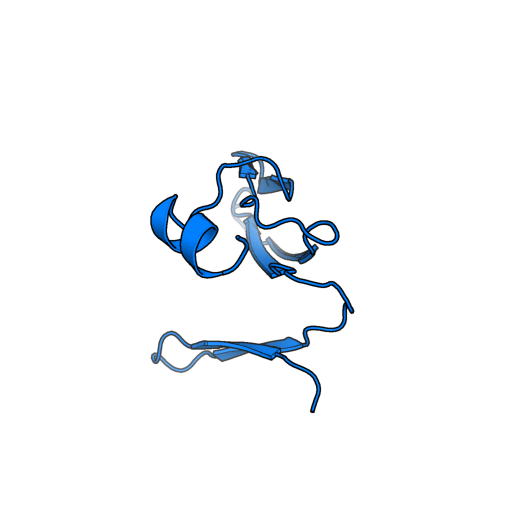 77 LYS A CA 1
ATOM 617 C C . LYS A 1 77 ? 17.719 -5.748 -5.656 1.00 64.75 77 LYS A C 1
ATOM 619 O O . LYS A 1 77 ? 17.698 -4.541 -5.415 1.00 64.75 77 LYS A O 1
ATOM 624 N N . ASN A 1 78 ? 18.818 -6.482 -5.597 1.00 64.12 78 ASN A N 1
ATOM 625 C CA . ASN A 1 78 ? 20.145 -5.899 -5.432 1.00 64.12 78 ASN A CA 1
ATOM 626 C C . ASN A 1 78 ? 20.846 -5.734 -6.800 1.00 64.12 78 ASN A C 1
ATOM 628 O O . ASN A 1 78 ? 20.297 -6.085 -7.847 1.00 64.12 78 ASN A O 1
ATOM 632 N N . GLU A 1 79 ? 22.058 -5.165 -6.813 1.00 64.69 79 GLU A N 1
ATOM 633 C CA . GLU A 1 79 ? 22.831 -5.007 -8.057 1.00 64.69 79 GLU A CA 1
ATOM 634 C C . GLU A 1 79 ? 23.083 -6.346 -8.773 1.00 64.69 79 GLU A C 1
ATOM 636 O O . GLU A 1 79 ? 23.082 -6.378 -10.004 1.00 64.69 79 GLU A O 1
ATOM 641 N N . GLU A 1 80 ? 23.242 -7.453 -8.036 1.00 68.62 80 GLU A N 1
ATOM 642 C CA . GLU A 1 80 ? 23.381 -8.793 -8.625 1.00 68.62 80 GLU A CA 1
ATOM 643 C C . GLU A 1 80 ? 22.104 -9.228 -9.359 1.00 68.62 80 GLU A C 1
ATOM 645 O O . GLU A 1 80 ? 22.188 -9.736 -10.480 1.00 68.62 80 GLU A O 1
ATOM 650 N N . ASP A 1 81 ? 20.925 -8.981 -8.783 1.00 65.25 81 ASP A N 1
ATOM 651 C CA . ASP A 1 81 ? 19.637 -9.285 -9.416 1.00 65.25 81 ASP A CA 1
ATOM 652 C C . ASP A 1 81 ? 19.451 -8.489 -10.715 1.00 65.25 81 ASP A C 1
ATOM 654 O O . ASP A 1 81 ? 19.006 -9.036 -11.727 1.00 65.25 81 ASP A O 1
ATOM 658 N N . TYR A 1 82 ? 19.841 -7.211 -10.725 1.00 56.59 82 TYR A N 1
ATOM 659 C CA . TYR A 1 82 ? 19.755 -6.377 -11.925 1.00 56.59 82 TYR A CA 1
ATOM 660 C C . TYR A 1 82 ? 20.646 -6.907 -13.058 1.00 56.59 82 TYR A C 1
ATOM 662 O O . TYR A 1 82 ? 20.177 -7.069 -14.187 1.00 56.59 82 TYR A O 1
ATOM 670 N N . GLN A 1 83 ? 21.915 -7.227 -12.764 1.00 58.72 83 GLN A N 1
ATOM 671 C CA . GLN A 1 83 ? 22.840 -7.761 -13.774 1.00 58.72 83 GLN A CA 1
ATOM 672 C C . GLN A 1 83 ? 22.380 -9.115 -14.330 1.00 58.72 83 GLN A C 1
ATOM 674 O O . GLN A 1 83 ? 22.676 -9.424 -15.478 1.00 58.72 83 GLN A O 1
ATOM 679 N N . LYS A 1 84 ? 21.673 -9.923 -13.534 1.00 58.94 84 LYS A N 1
ATOM 680 C CA . LYS A 1 84 ? 21.243 -11.272 -13.918 1.00 58.94 84 LYS A CA 1
ATOM 681 C C . LYS A 1 84 ? 20.035 -11.298 -14.857 1.00 58.94 84 LYS A C 1
ATOM 683 O O . LYS A 1 84 ? 19.936 -12.211 -15.673 1.00 58.94 84 LYS A O 1
ATOM 688 N N . TYR A 1 85 ? 19.095 -10.366 -14.703 1.00 51.59 85 TYR A N 1
ATOM 689 C CA . TYR A 1 85 ? 17.810 -10.420 -15.415 1.00 51.59 85 TYR A CA 1
ATOM 690 C C . TYR A 1 85 ? 17.650 -9.369 -16.518 1.00 51.59 85 TYR A C 1
ATOM 692 O O . TYR A 1 85 ? 16.767 -9.527 -17.357 1.00 51.59 85 TYR A O 1
ATOM 700 N N . PHE A 1 86 ? 18.474 -8.318 -16.533 1.00 51.97 86 PHE A N 1
ATOM 701 C CA . PHE A 1 86 ? 18.279 -7.163 -17.420 1.00 51.97 86 PHE A CA 1
ATOM 702 C C . PHE A 1 86 ? 19.514 -6.789 -18.252 1.00 51.97 86 PHE A C 1
ATOM 704 O O . PHE A 1 86 ? 19.548 -5.708 -18.844 1.00 51.97 86 PHE A O 1
ATOM 711 N N . LYS A 1 87 ? 20.525 -7.660 -18.315 1.00 47.91 87 LYS A N 1
ATOM 712 C CA . LYS A 1 87 ? 21.728 -7.472 -19.128 1.00 47.91 87 LYS A CA 1
ATOM 713 C C . LYS A 1 87 ? 22.046 -8.735 -19.913 1.00 47.91 87 LYS A C 1
ATOM 715 O O . LYS A 1 87 ? 22.251 -8.599 -21.137 1.00 47.91 87 LYS A O 1
#

Secondary structure (DSSP, 8-state):
---EEEEE-SSS-EEEEE-----TT--EEEEEEEEEEETTEEEEEEEEEEPPTT--PEEEE-TTS-EEEEEEPPSS--HHHHHHH--